Protein AF-A0A9P5M5N5-F1 (afdb_monomer_lite)

Secondary structure (DSSP, 8-state):
-PPPP-----GGGS-HHHHHHHHHHH---EEEEEEEETTTTEEE-S---THHHH-HHHHHHHTTT-EEE---SS-----EEE-TTTEEEEE-HHHHHTTS-------

Organism: NCBI:txid139641

pLDDT: mean 87.11, std 13.6, range [44.62, 97.69]

Sequence (107 aa):
MSEPPKSSTSFSDLPIELRLVIWSLAISPRAEVVRYNYTKKSCVSKDVPALLLVSREARAEALHKYEISLGTRTKVNSTIYFNYELDTVVFDWESFRDSYPSRHMHY

Structure (mmCIF, N/CA/C/O backbone):
data_AF-A0A9P5M5N5-F1
#
_entry.id   AF-A0A9P5M5N5-F1
#
loop_
_atom_site.group_PDB
_atom_site.id
_atom_site.type_symbol
_atom_site.label_atom_id
_atom_site.label_alt_id
_atom_site.label_comp_id
_atom_site.label_asym_id
_atom_site.label_entity_id
_atom_site.label_seq_id
_atom_site.pdbx_PDB_ins_code
_atom_site.Cartn_x
_atom_site.Cartn_y
_atom_site.Cartn_z
_atom_site.occupancy
_atom_site.B_iso_or_equiv
_atom_site.auth_seq_id
_atom_site.auth_comp_id
_atom_site.auth_asym_id
_atom_site.auth_atom_id
_atom_site.pdbx_PDB_model_num
ATOM 1 N N . MET A 1 1 ? -49.611 11.087 10.692 1.00 51.19 1 MET A N 1
ATOM 2 C CA . MET A 1 1 ? -48.655 10.106 11.250 1.00 51.19 1 MET A CA 1
ATOM 3 C C . MET A 1 1 ? -47.268 10.521 10.793 1.00 51.19 1 MET A C 1
ATOM 5 O O . MET A 1 1 ? -47.034 10.531 9.595 1.00 51.19 1 MET A O 1
ATOM 9 N N . SER A 1 2 ? -46.416 10.978 11.707 1.00 63.19 2 SER A N 1
ATOM 10 C CA . SER A 1 2 ? -45.027 11.375 11.438 1.00 63.19 2 SER A CA 1
ATOM 11 C C . SER A 1 2 ? -44.109 10.155 11.553 1.00 63.19 2 SER A C 1
ATOM 13 O O . SER A 1 2 ? -44.227 9.415 12.529 1.00 63.19 2 SER A O 1
ATOM 15 N N . GLU A 1 3 ? -43.228 9.929 10.573 1.00 67.56 3 GLU A N 1
ATOM 16 C CA . GLU A 1 3 ? -42.224 8.855 10.628 1.00 67.56 3 GLU A CA 1
ATOM 17 C C . GLU A 1 3 ? -41.311 9.006 11.861 1.00 67.56 3 GLU A C 1
ATOM 19 O O . GLU A 1 3 ? -40.980 10.135 12.241 1.00 67.56 3 GLU A O 1
ATOM 24 N N . PRO A 1 4 ? -40.887 7.896 12.497 1.00 71.44 4 PRO A N 1
ATOM 25 C CA . PRO A 1 4 ? -39.912 7.954 13.576 1.00 71.44 4 PRO A CA 1
ATOM 26 C C . PRO A 1 4 ? -38.561 8.470 13.048 1.00 71.44 4 PRO A C 1
ATOM 28 O O . PRO A 1 4 ? -38.191 8.171 11.908 1.00 71.44 4 PRO A O 1
ATOM 31 N N . PRO A 1 5 ? -37.801 9.233 13.854 1.00 70.06 5 PRO A N 1
ATOM 32 C CA . PRO A 1 5 ? -36.510 9.758 13.432 1.00 70.06 5 PRO A CA 1
ATOM 33 C C . PRO A 1 5 ? -35.555 8.604 13.103 1.00 70.06 5 PRO A C 1
ATOM 35 O O . PRO A 1 5 ? -35.275 7.756 13.949 1.00 70.06 5 PRO A O 1
ATOM 38 N N . LYS A 1 6 ? -35.047 8.569 11.864 1.00 71.81 6 LYS A N 1
ATOM 39 C CA . LYS A 1 6 ? -33.977 7.650 11.455 1.00 71.81 6 LYS A CA 1
ATOM 40 C C . LYS A 1 6 ? -32.713 8.012 12.229 1.00 71.81 6 LYS A C 1
ATOM 42 O O . LYS A 1 6 ? -32.093 9.034 11.947 1.00 71.81 6 LYS A O 1
ATOM 47 N N . SER A 1 7 ? -32.334 7.188 13.203 1.00 72.75 7 SER A N 1
ATOM 48 C CA . SER A 1 7 ? -31.033 7.306 13.852 1.00 72.75 7 SER A CA 1
ATOM 49 C C . SER A 1 7 ? -29.953 6.839 12.876 1.00 72.75 7 SER A C 1
ATOM 51 O O . SER A 1 7 ? -29.795 5.655 12.593 1.00 72.75 7 SER A O 1
ATOM 53 N N . SER A 1 8 ? -29.215 7.784 12.307 1.00 73.56 8 SER A N 1
ATOM 54 C CA . SER A 1 8 ? -27.975 7.489 11.596 1.00 73.56 8 SER A CA 1
ATOM 55 C C . SER A 1 8 ? -26.870 7.289 12.631 1.00 73.56 8 SER A C 1
ATOM 57 O O . SER A 1 8 ? -26.366 8.265 13.181 1.00 73.56 8 SER A O 1
ATOM 59 N N . THR A 1 9 ? -26.522 6.040 12.932 1.00 78.31 9 THR A N 1
ATOM 60 C CA . THR A 1 9 ? -25.331 5.722 13.729 1.00 78.31 9 THR A CA 1
ATOM 61 C C . THR A 1 9 ? -24.079 6.001 12.900 1.00 78.31 9 THR A C 1
ATOM 63 O O . THR A 1 9 ? -23.941 5.503 11.780 1.00 78.31 9 THR A O 1
ATOM 66 N N . SER A 1 10 ? -23.173 6.832 13.420 1.00 89.88 10 SER A N 1
ATOM 67 C CA . SER A 1 10 ? -21.893 7.118 12.768 1.00 89.88 10 SER A CA 1
ATOM 68 C C . SER A 1 10 ? -20.891 6.003 13.049 1.00 89.88 10 SER A C 1
ATOM 70 O O . SER A 1 10 ? -20.938 5.362 14.098 1.00 89.88 10 SER A O 1
ATOM 72 N N . PHE A 1 11 ? -19.921 5.806 12.151 1.00 91.88 11 PHE A N 1
ATOM 73 C CA . PHE A 1 11 ? -18.805 4.892 12.408 1.00 91.88 11 PHE A CA 1
ATOM 74 C C . PHE A 1 11 ? -18.077 5.256 13.708 1.00 91.88 11 PHE A C 1
ATOM 76 O O . PHE A 1 11 ? -17.723 4.372 14.477 1.00 91.88 11 PHE A O 1
ATOM 83 N N . SER A 1 12 ? -17.900 6.551 13.982 1.00 91.38 12 SER A N 1
ATOM 84 C CA . SER A 1 12 ? -17.215 7.042 15.184 1.00 91.38 12 SER A CA 1
ATOM 85 C C . SER A 1 12 ? -17.944 6.718 16.491 1.00 91.38 12 SER A C 1
ATOM 87 O O . SER A 1 12 ? -17.307 6.728 17.541 1.00 91.38 12 SER A O 1
ATOM 89 N N . ASP A 1 13 ? -19.245 6.420 16.430 1.00 94.06 13 ASP A N 1
ATOM 90 C CA . ASP A 1 13 ? -20.052 6.075 17.606 1.00 94.06 13 ASP A CA 1
ATOM 91 C C . ASP A 1 13 ? -19.880 4.599 18.005 1.00 94.06 13 ASP A C 1
ATOM 93 O O . ASP A 1 13 ? -20.342 4.174 19.064 1.00 94.06 13 ASP A O 1
ATOM 97 N N . LEU A 1 14 ? -19.212 3.798 17.166 1.00 95.25 14 LEU A N 1
ATOM 98 C CA . LEU A 1 14 ? -18.927 2.402 17.463 1.00 95.25 14 LEU A CA 1
ATOM 99 C C . LEU A 1 14 ? -17.870 2.281 18.579 1.00 95.25 14 LEU A C 1
ATOM 101 O O . LEU A 1 14 ? -16.863 3.006 18.569 1.00 95.25 14 LEU A O 1
ATOM 105 N N . PRO A 1 15 ? -18.025 1.305 19.498 1.00 96.38 15 PRO A N 1
ATOM 106 C CA . PRO A 1 15 ? -16.961 0.900 20.407 1.00 96.38 15 PRO A CA 1
ATOM 107 C C . PRO A 1 15 ? -15.647 0.667 19.660 1.00 96.38 15 PRO A C 1
ATOM 109 O O . PRO A 1 15 ? -15.640 0.149 18.540 1.00 96.38 15 PRO A O 1
ATOM 112 N N . ILE A 1 16 ? -14.530 1.042 20.288 1.00 95.81 16 ILE A N 1
ATOM 113 C CA . ILE A 1 16 ? -13.207 0.972 19.656 1.00 95.81 16 ILE A CA 1
ATOM 114 C C . ILE A 1 16 ? -12.900 -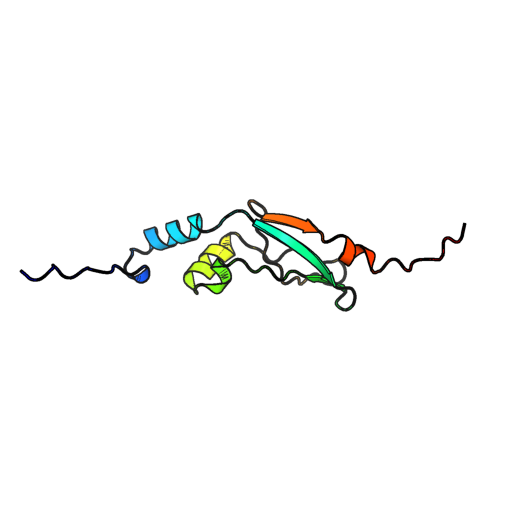0.433 19.126 1.00 95.81 16 ILE A C 1
ATOM 116 O O . ILE A 1 16 ? -12.449 -0.557 17.996 1.00 95.81 16 ILE A O 1
ATOM 120 N N . GLU A 1 17 ? -13.240 -1.485 19.873 1.00 97.69 17 GLU A N 1
ATOM 121 C CA . GLU A 1 17 ? -13.018 -2.881 19.473 1.00 97.69 17 GLU A CA 1
ATOM 122 C C . GLU A 1 17 ? -13.650 -3.199 18.112 1.00 97.69 17 GLU A C 1
ATOM 124 O O . GLU A 1 17 ? -13.004 -3.788 17.247 1.00 97.69 17 GLU A O 1
ATOM 129 N N . LEU A 1 18 ? -14.888 -2.747 17.883 1.00 97.31 18 LEU A N 1
ATOM 130 C CA . LEU A 1 18 ? -15.579 -2.963 16.612 1.00 97.31 18 LEU A CA 1
ATOM 131 C C . LEU A 1 18 ? -14.937 -2.162 15.482 1.00 97.31 18 LEU A C 1
ATOM 133 O O . LEU A 1 18 ? -14.808 -2.674 14.373 1.00 97.31 18 LEU A O 1
ATOM 137 N N . ARG A 1 19 ? -14.496 -0.930 15.753 1.00 97.31 19 ARG A N 1
ATOM 138 C CA . ARG A 1 19 ? -13.812 -0.100 14.751 1.00 97.31 19 ARG A CA 1
ATOM 139 C C . ARG A 1 19 ? -12.494 -0.727 14.311 1.00 97.31 19 ARG A C 1
ATOM 141 O O . ARG A 1 19 ? -12.250 -0.817 13.111 1.00 97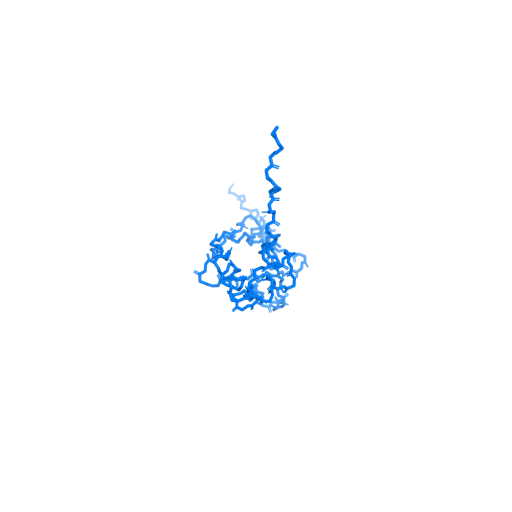.31 19 ARG A O 1
ATOM 148 N N . LEU A 1 20 ? -11.698 -1.230 15.255 1.00 96.31 20 LEU A N 1
ATOM 149 C CA . LEU A 1 20 ? -10.439 -1.925 14.969 1.00 96.31 20 LEU A CA 1
ATOM 150 C C . LEU A 1 20 ? -10.673 -3.211 14.164 1.00 96.31 20 LEU A C 1
ATOM 152 O O . LEU A 1 20 ? -9.981 -3.453 13.176 1.00 96.31 20 LEU A O 1
ATOM 156 N N . VAL A 1 21 ? -11.693 -4.004 14.517 1.00 97.12 21 VAL A N 1
ATOM 157 C CA . VAL A 1 21 ? -12.078 -5.194 13.737 1.00 97.12 21 VAL A CA 1
ATOM 158 C C . VAL A 1 21 ? -12.479 -4.810 12.314 1.00 97.12 21 VAL A C 1
ATOM 160 O O . VAL A 1 21 ? -12.012 -5.436 11.364 1.00 97.12 21 VAL A O 1
ATOM 163 N N . ILE A 1 22 ? -13.288 -3.760 12.143 1.00 97.25 22 ILE A N 1
ATOM 164 C CA . ILE A 1 22 ? -13.685 -3.277 10.814 1.00 97.25 22 ILE A CA 1
ATOM 165 C C . ILE A 1 22 ? -12.457 -2.840 10.007 1.00 97.25 22 ILE A C 1
ATOM 167 O O . ILE A 1 22 ? -12.342 -3.224 8.846 1.00 97.25 22 ILE A O 1
ATOM 171 N N . TRP A 1 23 ? -11.514 -2.103 10.599 1.00 97.06 23 TRP A N 1
ATOM 172 C CA . TRP A 1 23 ? -10.286 -1.709 9.901 1.00 97.06 23 TRP A CA 1
ATOM 173 C C . TRP A 1 23 ? -9.408 -2.892 9.517 1.00 97.06 23 TRP A C 1
ATOM 175 O O . TRP A 1 23 ? -8.934 -2.942 8.383 1.00 97.06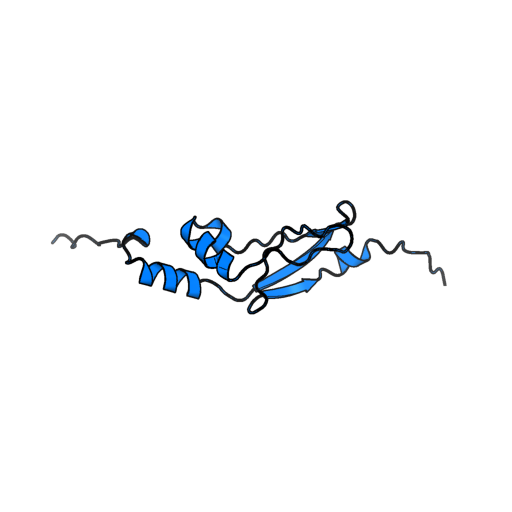 23 TRP A O 1
ATOM 185 N N . SER A 1 24 ? -9.243 -3.869 10.408 1.00 95.00 24 SER A N 1
ATOM 186 C CA . SER A 1 24 ? -8.480 -5.086 10.117 1.00 95.00 24 SER A CA 1
ATOM 187 C C . SER A 1 24 ? -9.098 -5.889 8.967 1.00 95.00 24 SER A C 1
ATOM 189 O O . SER A 1 24 ? -8.368 -6.374 8.100 1.00 95.00 24 SER A O 1
ATOM 191 N N . LEU A 1 25 ? -10.434 -5.982 8.925 1.00 95.56 25 LEU A N 1
ATOM 192 C CA . LEU A 1 25 ? -11.189 -6.665 7.867 1.00 95.56 25 LEU A CA 1
ATOM 193 C C . LEU A 1 25 ? -11.257 -5.873 6.555 1.00 95.56 25 LEU A C 1
ATOM 195 O O . LEU A 1 25 ? -11.429 -6.466 5.494 1.00 95.56 25 LEU A O 1
ATOM 199 N N . ALA A 1 26 ? -11.123 -4.547 6.602 1.00 96.19 26 ALA A N 1
ATOM 200 C CA . ALA A 1 26 ? -11.111 -3.698 5.412 1.00 96.19 26 ALA A CA 1
ATOM 201 C C . ALA A 1 26 ? -9.812 -3.829 4.594 1.00 96.19 26 ALA A C 1
ATOM 203 O O . ALA A 1 26 ? -9.756 -3.381 3.445 1.00 96.19 26 ALA A O 1
ATOM 204 N N . ILE A 1 27 ? -8.761 -4.431 5.162 1.00 94.75 27 ILE A N 1
ATOM 205 C CA . ILE A 1 27 ? -7.534 -4.753 4.432 1.00 94.75 27 ILE A CA 1
ATOM 206 C C . ILE A 1 27 ? -7.852 -5.892 3.459 1.00 94.75 27 ILE A C 1
ATOM 208 O O . ILE A 1 27 ? -8.170 -7.002 3.874 1.00 94.75 27 ILE A O 1
ATOM 212 N N . SER A 1 28 ? -7.748 -5.615 2.161 1.00 92.81 28 SER A N 1
ATOM 213 C CA . SER A 1 28 ? -8.101 -6.550 1.091 1.00 92.81 28 SER A CA 1
ATOM 214 C C . SER A 1 28 ? -6.917 -6.815 0.152 1.00 92.81 28 SER A C 1
ATOM 216 O O . SER A 1 28 ? -6.055 -5.943 0.017 1.00 92.81 28 SER A O 1
ATOM 218 N N . PRO A 1 29 ? -6.860 -7.998 -0.495 1.00 95.44 29 PRO A N 1
ATOM 219 C CA . PRO A 1 29 ? -5.880 -8.285 -1.539 1.00 95.44 29 PRO A CA 1
ATOM 220 C C . PRO A 1 29 ? -5.948 -7.283 -2.690 1.00 95.44 29 PRO A C 1
ATOM 222 O O . PRO A 1 29 ? -7.036 -6.888 -3.118 1.00 95.44 29 PRO A O 1
ATOM 225 N N . ARG A 1 30 ? -4.788 -6.927 -3.241 1.00 94.38 30 ARG A N 1
ATOM 226 C CA . ARG A 1 30 ? -4.678 -6.033 -4.400 1.00 94.38 30 ARG A CA 1
ATOM 227 C C . ARG A 1 30 ? -3.455 -6.353 -5.256 1.00 94.38 30 ARG A C 1
ATOM 229 O O . ARG A 1 30 ? -2.508 -6.999 -4.809 1.00 94.38 30 ARG A O 1
ATOM 236 N N . ALA A 1 31 ? -3.488 -5.878 -6.497 1.00 95.25 31 ALA A N 1
ATOM 237 C CA . ALA A 1 31 ? -2.361 -5.947 -7.417 1.00 95.25 31 ALA A CA 1
ATOM 238 C C . ALA A 1 31 ? -1.575 -4.629 -7.376 1.00 95.25 31 ALA A C 1
ATOM 240 O O . ALA A 1 31 ? -2.065 -3.593 -7.820 1.00 95.25 31 ALA A O 1
ATOM 241 N N . GLU A 1 32 ? -0.350 -4.681 -6.866 1.00 95.81 32 GLU A N 1
ATOM 242 C CA . GLU A 1 32 ? 0.539 -3.528 -6.754 1.00 95.81 32 GLU A CA 1
ATOM 243 C C . GLU A 1 32 ? 1.386 -3.414 -8.029 1.00 95.81 32 GLU A C 1
ATOM 245 O O . GLU A 1 32 ? 2.307 -4.207 -8.253 1.00 95.81 32 GLU A O 1
ATOM 250 N N . VAL A 1 33 ? 1.056 -2.451 -8.898 1.00 95.88 33 VAL A N 1
ATOM 251 C CA . VAL A 1 33 ? 1.760 -2.252 -10.175 1.00 95.88 33 VAL A CA 1
ATOM 252 C C . VAL A 1 33 ? 3.022 -1.425 -9.962 1.00 95.88 33 VAL A C 1
ATOM 254 O O . VAL A 1 33 ? 2.985 -0.207 -9.783 1.00 95.88 33 VAL A O 1
ATOM 257 N N . VAL A 1 34 ? 4.165 -2.091 -10.058 1.00 95.06 34 VAL A N 1
ATOM 258 C CA . VAL A 1 34 ? 5.480 -1.502 -9.833 1.00 95.06 34 VAL A CA 1
ATOM 259 C C . VAL A 1 34 ? 6.107 -1.110 -11.159 1.00 95.06 34 VAL A C 1
ATOM 261 O O . VAL A 1 34 ? 6.286 -1.940 -12.051 1.00 95.06 34 VAL A O 1
ATOM 264 N N . ARG A 1 35 ? 6.511 0.157 -11.258 1.00 93.50 35 ARG A N 1
ATOM 265 C CA . ARG A 1 35 ? 7.260 0.692 -12.397 1.00 93.50 35 ARG A CA 1
ATOM 266 C C . ARG A 1 35 ? 8.673 1.051 -11.992 1.00 93.50 35 ARG A C 1
ATOM 268 O O . ARG A 1 35 ? 8.879 1.581 -10.900 1.00 93.50 35 ARG A O 1
ATOM 275 N N . TYR A 1 36 ? 9.642 0.859 -12.876 1.00 91.19 36 TYR A N 1
ATOM 276 C CA . TYR A 1 36 ? 10.979 1.396 -12.650 1.00 91.19 36 TYR A CA 1
ATOM 277 C C . TYR A 1 36 ? 11.088 2.828 -13.176 1.00 91.19 36 TYR A C 1
ATOM 279 O O . TYR A 1 36 ? 10.749 3.130 -14.316 1.00 91.19 36 TYR A O 1
ATOM 287 N N . ASN A 1 37 ? 11.573 3.742 -12.339 1.00 89.69 37 ASN A N 1
ATOM 288 C CA . ASN A 1 37 ? 11.895 5.102 -12.744 1.00 89.69 37 ASN A CA 1
ATOM 289 C C . ASN A 1 37 ? 13.412 5.241 -12.902 1.00 89.69 37 ASN A C 1
ATOM 291 O O . ASN A 1 37 ? 14.134 5.326 -11.906 1.00 89.69 37 ASN A O 1
ATOM 295 N N . TYR A 1 38 ? 13.895 5.320 -14.143 1.00 86.38 38 TYR A N 1
ATOM 296 C CA . TYR A 1 38 ? 15.330 5.409 -14.441 1.00 86.38 38 TYR A CA 1
ATOM 297 C C . TYR A 1 38 ? 15.990 6.701 -13.982 1.00 86.38 38 TYR A C 1
ATOM 299 O O . TYR A 1 38 ? 17.121 6.672 -13.499 1.00 86.38 38 TYR A O 1
ATOM 307 N N . THR A 1 39 ? 15.286 7.829 -14.066 1.00 87.12 39 THR A N 1
ATOM 308 C CA . THR A 1 39 ? 15.804 9.119 -13.597 1.00 87.12 39 THR A CA 1
ATOM 309 C C . THR A 1 39 ? 16.064 9.085 -12.092 1.00 87.12 39 THR A C 1
ATOM 311 O O . THR A 1 39 ? 17.094 9.557 -11.617 1.00 87.12 39 THR A O 1
ATOM 314 N N . LYS A 1 40 ? 15.143 8.490 -11.328 1.00 85.94 40 LYS A N 1
ATOM 315 C CA . LYS A 1 40 ? 15.242 8.360 -9.868 1.00 85.94 40 LYS A CA 1
ATOM 316 C C . LYS A 1 40 ? 16.011 7.116 -9.425 1.00 85.94 40 LYS A C 1
ATOM 318 O O . LYS A 1 40 ? 16.360 7.042 -8.246 1.00 85.94 40 LYS A O 1
ATOM 323 N N . LYS A 1 41 ? 16.274 6.183 -10.347 1.00 88.12 41 LYS A N 1
ATOM 324 C CA . LYS A 1 41 ? 16.837 4.847 -10.109 1.00 88.12 41 LYS A CA 1
ATOM 325 C C . LYS A 1 41 ? 16.096 4.107 -8.994 1.00 88.12 41 LYS A C 1
ATOM 327 O O . LYS A 1 41 ? 16.719 3.608 -8.059 1.00 88.12 41 LYS A O 1
ATOM 332 N N . SER A 1 42 ? 14.766 4.113 -9.048 1.00 91.12 42 SER A N 1
ATOM 333 C CA . SER A 1 42 ? 13.907 3.537 -8.009 1.00 91.12 42 SER A CA 1
ATOM 334 C C . SER A 1 42 ? 12.638 2.934 -8.591 1.00 91.12 42 SER A C 1
ATOM 336 O O . SER A 1 42 ? 12.088 3.463 -9.557 1.00 91.12 42 SER A O 1
ATOM 338 N N . CYS A 1 43 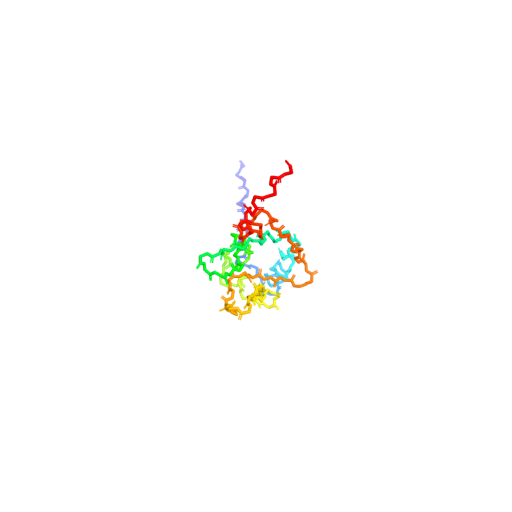? 12.129 1.890 -7.945 1.00 92.44 43 CYS A N 1
ATOM 339 C CA . CYS A 1 43 ? 10.763 1.439 -8.155 1.00 92.44 43 CYS A CA 1
ATOM 340 C C . CYS A 1 43 ? 9.786 2.494 -7.627 1.00 92.44 43 CYS A C 1
ATOM 342 O O . CYS A 1 43 ? 10.032 3.131 -6.600 1.00 92.44 43 CYS A O 1
ATOM 344 N N . VAL A 1 44 ? 8.699 2.710 -8.354 1.00 92.81 44 VAL A N 1
ATOM 345 C CA . VAL A 1 44 ? 7.621 3.621 -7.983 1.00 92.81 44 VAL A CA 1
ATOM 346 C C . VAL A 1 44 ? 6.285 2.946 -8.248 1.00 92.81 44 VAL A C 1
ATOM 348 O O . VAL A 1 44 ? 6.144 2.181 -9.201 1.00 92.81 44 VAL A O 1
ATOM 351 N N . SER A 1 45 ? 5.301 3.285 -7.430 1.00 93.38 45 SER A N 1
ATOM 352 C CA . SER A 1 45 ? 3.903 2.985 -7.690 1.00 93.38 45 SER A CA 1
ATOM 353 C C . SER A 1 45 ? 3.048 4.206 -7.372 1.00 93.38 45 SER A C 1
ATOM 355 O O . SER A 1 45 ? 3.466 5.101 -6.633 1.00 93.38 45 SER A O 1
ATOM 357 N N . LYS A 1 46 ? 1.873 4.261 -7.997 1.00 89.12 46 LYS A N 1
ATOM 358 C CA . LYS A 1 46 ? 0.832 5.248 -7.712 1.00 89.12 46 LYS A CA 1
ATOM 359 C C . LYS A 1 46 ? -0.228 4.713 -6.750 1.00 89.12 46 LYS A C 1
ATOM 361 O O . LYS A 1 46 ? -1.019 5.518 -6.268 1.00 89.12 46 LYS A O 1
ATOM 366 N N . ASP A 1 47 ? -0.266 3.405 -6.511 1.00 89.19 47 ASP A N 1
ATOM 367 C CA . ASP A 1 47 ? -1.305 2.793 -5.693 1.00 89.19 47 ASP A CA 1
ATOM 368 C C . ASP A 1 47 ? -0.925 2.865 -4.210 1.00 89.19 47 ASP A C 1
ATOM 370 O O . ASP A 1 47 ? 0.031 2.242 -3.752 1.00 89.19 47 ASP A O 1
ATOM 374 N N . VAL A 1 48 ? -1.648 3.694 -3.459 1.00 93.38 48 VAL A N 1
ATOM 375 C CA . VAL A 1 48 ? -1.496 3.807 -2.006 1.00 93.38 48 VAL A CA 1
ATOM 376 C C . VAL A 1 48 ? -2.706 3.128 -1.369 1.00 93.38 48 VAL A C 1
ATOM 378 O O . VAL A 1 48 ? -3.829 3.534 -1.683 1.00 93.38 48 VAL A O 1
ATOM 381 N N . PRO A 1 49 ? -2.520 2.160 -0.447 1.00 94.62 49 PRO A N 1
ATOM 382 C CA . PRO A 1 49 ? -3.630 1.511 0.238 1.00 94.62 49 PRO A CA 1
ATOM 383 C C . PRO A 1 49 ? -4.617 2.533 0.803 1.00 94.62 49 PRO A C 1
ATOM 385 O O . PRO A 1 49 ? -4.232 3.413 1.578 1.00 94.62 49 PRO A O 1
ATOM 388 N N . ALA A 1 50 ? -5.899 2.400 0.453 1.00 93.38 50 ALA A N 1
ATOM 389 C CA . ALA A 1 50 ? -6.928 3.369 0.834 1.00 93.38 50 ALA A CA 1
ATOM 390 C C . ALA A 1 50 ? -6.954 3.627 2.352 1.00 93.38 50 ALA A C 1
ATOM 392 O O . ALA A 1 50 ? -7.063 4.773 2.786 1.00 93.38 50 ALA A O 1
ATOM 393 N N . LEU A 1 51 ? -6.756 2.586 3.168 1.00 95.56 51 LEU A N 1
ATOM 394 C CA . LEU A 1 51 ? -6.720 2.688 4.632 1.00 95.56 51 LEU A CA 1
ATOM 395 C C . LEU A 1 51 ? -5.633 3.637 5.163 1.00 95.56 51 LEU A C 1
ATOM 397 O O . LEU A 1 51 ? -5.838 4.273 6.194 1.00 95.56 51 LEU A O 1
ATOM 401 N N . LEU A 1 52 ? -4.519 3.816 4.445 1.00 96.25 52 LEU A N 1
ATOM 402 C CA . LEU A 1 52 ? -3.485 4.790 4.815 1.00 96.25 52 LEU A CA 1
ATOM 403 C C . LEU A 1 52 ? -3.928 6.245 4.581 1.00 96.25 52 LEU A C 1
ATOM 405 O O . LEU A 1 52 ? -3.305 7.174 5.107 1.00 96.25 52 LEU A O 1
ATOM 409 N N . LEU A 1 53 ? -4.996 6.462 3.811 1.00 96.06 53 LEU A N 1
ATOM 410 C CA . LEU A 1 53 ? -5.498 7.780 3.422 1.00 96.06 53 LEU A CA 1
ATOM 411 C C . LEU A 1 53 ? -6.796 8.173 4.143 1.00 96.06 53 LEU A C 1
ATOM 413 O O . LEU A 1 53 ? -6.999 9.362 4.374 1.00 96.06 53 LEU A O 1
ATOM 417 N N . VAL A 1 54 ? -7.639 7.209 4.536 1.00 94.94 54 VAL A N 1
ATOM 418 C CA . VAL A 1 54 ? -8.988 7.466 5.087 1.00 94.94 54 VAL A CA 1
ATOM 419 C C . VAL A 1 54 ? -8.965 8.269 6.389 1.00 94.94 54 VAL A C 1
ATOM 421 O O . VAL A 1 54 ? -9.641 9.288 6.506 1.00 94.94 54 VAL A O 1
ATOM 424 N N . SER A 1 55 ? -8.231 7.807 7.402 1.00 96.12 55 SER A N 1
ATOM 425 C CA . SER A 1 55 ? -8.220 8.436 8.727 1.00 96.12 55 SER A CA 1
ATOM 426 C C . SER A 1 55 ? -6.938 8.106 9.489 1.00 96.12 55 SER A C 1
ATOM 428 O O . SER A 1 55 ? -6.150 7.255 9.078 1.00 96.12 55 SER A O 1
ATOM 430 N N . ARG A 1 56 ? -6.703 8.788 10.618 1.00 96.44 56 ARG A N 1
ATOM 431 C CA . ARG A 1 56 ? -5.549 8.493 11.485 1.00 96.44 56 ARG A CA 1
ATOM 432 C C . ARG A 1 56 ? -5.632 7.093 12.094 1.00 96.44 56 ARG A C 1
ATOM 434 O O . ARG A 1 56 ? -4.601 6.444 12.214 1.00 96.44 56 ARG A O 1
ATOM 441 N N . GLU A 1 57 ? -6.832 6.655 12.459 1.00 96.50 57 GLU A N 1
ATOM 442 C CA . GLU A 1 57 ? -7.060 5.334 13.044 1.00 96.50 57 GLU A CA 1
ATOM 443 C C . GLU A 1 57 ? -6.878 4.224 12.009 1.00 96.50 57 GLU A C 1
ATOM 445 O O . GLU A 1 57 ? -6.073 3.327 12.223 1.00 96.50 57 GLU A O 1
ATOM 450 N N . ALA A 1 58 ? -7.518 4.348 10.842 1.00 97.00 58 ALA A N 1
ATOM 451 C CA . ALA A 1 58 ? -7.355 3.388 9.751 1.00 97.00 58 ALA A CA 1
ATOM 452 C C . ALA A 1 58 ? -5.886 3.266 9.312 1.00 97.00 58 ALA A C 1
ATOM 454 O O . ALA A 1 58 ? -5.401 2.170 9.045 1.00 97.00 58 ALA A O 1
ATOM 455 N N . ARG A 1 59 ? -5.154 4.390 9.293 1.00 97.31 59 ARG A N 1
ATOM 456 C CA . ARG A 1 59 ? -3.720 4.400 8.996 1.00 97.31 59 ARG A CA 1
ATOM 457 C C . ARG A 1 59 ? -2.908 3.658 10.051 1.00 97.31 59 ARG A C 1
ATOM 459 O O . ARG A 1 59 ? -1.999 2.932 9.673 1.00 97.31 59 ARG A O 1
ATOM 466 N N . ALA A 1 60 ? -3.194 3.864 11.337 1.00 96.75 60 ALA A N 1
ATOM 467 C CA . ALA A 1 60 ? -2.493 3.161 12.409 1.00 96.75 60 ALA A CA 1
ATOM 468 C C . ALA A 1 60 ? -2.682 1.643 12.269 1.00 96.75 60 ALA A C 1
ATOM 470 O O . ALA A 1 60 ? -1.694 0.916 12.237 1.00 96.75 60 ALA A O 1
ATOM 471 N N . GLU A 1 61 ? -3.921 1.202 12.040 1.00 96.25 61 GLU A N 1
ATOM 472 C CA . GLU A 1 61 ? -4.242 -0.213 11.824 1.00 96.25 61 GLU A CA 1
ATOM 473 C C . GLU A 1 61 ? -3.574 -0.789 10.572 1.00 96.25 61 GLU A C 1
ATOM 475 O O . GLU A 1 61 ? -2.980 -1.866 10.607 1.00 96.25 61 GLU A O 1
ATOM 480 N N . ALA A 1 62 ? -3.605 -0.062 9.454 1.00 96.94 62 ALA A N 1
ATOM 481 C CA . ALA A 1 62 ? -2.973 -0.514 8.219 1.00 96.94 62 ALA A CA 1
ATOM 482 C C . ALA A 1 62 ? -1.444 -0.612 8.340 1.00 96.94 62 ALA A C 1
ATOM 484 O O . ALA A 1 62 ? -0.854 -1.551 7.810 1.00 96.94 62 ALA A O 1
ATOM 485 N N . LEU A 1 63 ? -0.791 0.305 9.058 1.00 96.81 63 LEU A N 1
ATOM 486 C CA . LEU A 1 63 ? 0.665 0.286 9.248 1.00 96.81 63 LEU A CA 1
ATOM 487 C C . LEU A 1 63 ? 1.163 -0.890 10.105 1.00 96.81 63 LEU A C 1
ATOM 489 O O . LEU A 1 63 ? 2.364 -1.130 10.136 1.00 96.81 63 LEU A O 1
ATOM 493 N N . HIS A 1 64 ? 0.276 -1.652 10.754 1.00 95.75 64 HIS A N 1
ATOM 494 C CA . HIS A 1 64 ? 0.645 -2.933 11.362 1.00 95.75 64 HIS A CA 1
ATOM 495 C C . HIS A 1 64 ? 0.867 -4.051 10.335 1.00 95.75 64 HIS A C 1
ATOM 497 O O . HIS A 1 64 ? 1.547 -5.022 10.653 1.00 95.75 64 HIS A O 1
ATOM 503 N N . LYS A 1 65 ? 0.296 -3.936 9.125 1.00 95.75 65 LYS A N 1
ATOM 504 C CA . LYS A 1 65 ? 0.411 -4.953 8.060 1.00 95.75 65 LYS A CA 1
ATOM 505 C C . LYS A 1 65 ? 1.177 -4.482 6.826 1.00 95.75 65 LYS A C 1
ATOM 507 O O . LYS A 1 65 ? 1.707 -5.303 6.086 1.00 95.75 65 LYS A O 1
ATOM 512 N N . TYR A 1 66 ? 1.186 -3.178 6.566 1.00 96.69 66 TYR A N 1
ATOM 513 C CA . TYR A 1 66 ? 1.872 -2.592 5.421 1.00 96.69 66 TYR A CA 1
ATOM 514 C C . TYR A 1 66 ? 3.231 -2.033 5.822 1.00 96.69 66 TYR A C 1
ATOM 516 O O . TYR A 1 66 ? 3.329 -1.181 6.704 1.00 96.69 66 TYR A O 1
ATOM 524 N N . GLU A 1 67 ? 4.259 -2.416 5.074 1.00 95.31 67 GLU A N 1
ATOM 525 C CA . GLU A 1 67 ? 5.622 -1.919 5.244 1.00 95.31 67 GLU A CA 1
ATOM 526 C C . GLU A 1 67 ? 6.100 -1.205 3.981 1.00 95.31 67 GLU A C 1
ATOM 528 O O . GLU A 1 67 ? 5.713 -1.554 2.864 1.00 95.31 67 GLU A O 1
ATOM 533 N N . ILE A 1 68 ? 6.988 -0.220 4.133 1.00 94.12 68 ILE A N 1
ATOM 534 C CA . ILE A 1 68 ? 7.658 0.382 2.977 1.00 94.12 68 ILE A CA 1
ATOM 535 C C . ILE A 1 68 ? 8.637 -0.643 2.403 1.00 94.12 68 ILE A C 1
ATOM 537 O O . ILE A 1 68 ? 9.611 -1.013 3.053 1.00 94.12 68 ILE A O 1
ATOM 541 N N . SER A 1 69 ? 8.395 -1.070 1.168 1.00 92.75 69 SER A N 1
ATOM 542 C CA . SER A 1 69 ? 9.111 -2.175 0.524 1.00 92.75 69 SER A CA 1
ATOM 543 C C . SER A 1 69 ? 9.474 -1.856 -0.924 1.00 92.75 69 SER A C 1
ATOM 545 O O . SER A 1 69 ? 9.192 -0.770 -1.429 1.00 92.75 69 SER A O 1
ATOM 547 N N . LEU A 1 70 ? 10.110 -2.809 -1.615 1.00 90.94 70 LEU A N 1
ATOM 548 C CA . LEU A 1 70 ? 10.454 -2.705 -3.042 1.00 90.94 70 LEU A CA 1
ATOM 549 C C . LEU A 1 70 ? 11.468 -1.587 -3.344 1.00 90.94 70 LEU A C 1
ATOM 551 O O . LEU A 1 70 ? 11.407 -0.907 -4.368 1.00 90.94 70 LEU A O 1
ATOM 555 N N . GLY A 1 71 ? 12.429 -1.404 -2.435 1.00 89.75 71 GLY A N 1
ATOM 556 C CA . GLY A 1 71 ? 13.614 -0.589 -2.680 1.00 89.75 71 GLY A CA 1
ATOM 557 C C . GLY A 1 71 ? 14.511 -1.174 -3.776 1.00 89.75 71 GLY A C 1
ATOM 558 O O . GLY A 1 71 ? 14.334 -2.289 -4.261 1.00 89.75 71 GLY A O 1
ATOM 559 N N . THR A 1 72 ? 15.523 -0.407 -4.161 1.00 84.75 72 THR A N 1
ATOM 560 C CA . THR A 1 72 ? 16.546 -0.819 -5.131 1.00 84.75 72 THR A CA 1
ATOM 561 C C . THR A 1 72 ? 17.928 -0.742 -4.498 1.00 84.75 72 THR A C 1
ATOM 563 O O . THR A 1 72 ? 18.125 -0.043 -3.504 1.00 84.75 72 THR A O 1
ATOM 566 N N . ARG A 1 73 ? 18.928 -1.380 -5.121 1.00 81.56 73 ARG A N 1
ATOM 567 C CA . ARG A 1 73 ? 20.323 -1.327 -4.648 1.00 81.56 73 ARG A CA 1
ATOM 568 C C . ARG A 1 73 ? 20.848 0.106 -4.480 1.00 81.56 73 ARG A C 1
ATOM 570 O O . ARG A 1 73 ? 21.644 0.362 -3.587 1.00 81.56 73 ARG A O 1
ATOM 577 N N . THR A 1 74 ? 20.421 1.031 -5.340 1.00 77.19 74 THR A N 1
ATOM 578 C CA . THR A 1 74 ? 20.860 2.437 -5.330 1.00 77.19 74 THR A CA 1
ATOM 579 C C . THR A 1 74 ? 19.955 3.362 -4.524 1.00 77.19 74 THR A C 1
ATOM 581 O O . THR A 1 74 ? 20.383 4.448 -4.140 1.00 77.19 74 THR A O 1
ATOM 584 N N . LYS A 1 75 ? 18.709 2.957 -4.273 1.00 77.56 75 LYS A N 1
ATOM 585 C CA . LYS A 1 75 ? 17.744 3.684 -3.447 1.00 77.56 75 LYS A CA 1
ATOM 586 C C . LYS A 1 75 ? 16.964 2.705 -2.593 1.00 77.56 75 LYS A C 1
ATOM 588 O O . LYS A 1 75 ? 15.955 2.159 -3.035 1.00 77.56 75 LYS A O 1
ATOM 593 N N . VAL A 1 76 ? 17.445 2.527 -1.369 1.00 75.50 76 VAL A N 1
ATOM 594 C CA . VAL A 1 76 ? 16.822 1.653 -0.370 1.00 75.50 76 VAL A CA 1
ATOM 595 C C . VAL A 1 76 ? 15.481 2.233 0.100 1.00 75.50 76 VAL A C 1
ATOM 597 O O . VAL A 1 76 ? 14.531 1.489 0.316 1.00 75.50 76 VAL A O 1
ATOM 600 N N . ASN A 1 77 ? 15.369 3.566 0.156 1.00 75.88 77 ASN A N 1
ATOM 601 C CA . ASN A 1 77 ? 14.163 4.267 0.602 1.00 75.88 77 ASN A CA 1
ATOM 602 C C . ASN A 1 77 ? 13.113 4.329 -0.520 1.00 75.88 77 ASN A C 1
ATOM 604 O O . ASN A 1 77 ? 13.083 5.278 -1.309 1.00 75.88 77 ASN A O 1
ATOM 608 N N . SER A 1 78 ? 12.281 3.291 -0.594 1.00 85.62 78 SER A N 1
ATOM 609 C CA . SER A 1 78 ? 11.064 3.257 -1.410 1.00 85.62 78 SER A CA 1
ATOM 610 C C . SER A 1 78 ? 9.951 4.113 -0.790 1.00 85.62 78 SER A C 1
ATOM 612 O O . SER A 1 78 ? 10.066 4.603 0.331 1.00 85.62 78 SER A O 1
ATOM 614 N N . THR A 1 79 ? 8.859 4.293 -1.527 1.00 89.81 79 THR A N 1
ATOM 615 C CA . THR A 1 79 ? 7.607 4.892 -1.035 1.00 89.81 79 THR A CA 1
ATOM 616 C C . THR A 1 79 ? 6.412 3.960 -1.228 1.00 89.81 79 THR A C 1
ATOM 618 O O . THR A 1 79 ? 5.272 4.396 -1.099 1.00 89.81 79 THR A O 1
ATOM 621 N N . ILE A 1 80 ? 6.660 2.705 -1.607 1.00 94.88 80 ILE A N 1
ATOM 622 C CA . ILE A 1 80 ? 5.615 1.723 -1.885 1.00 94.88 80 ILE A CA 1
ATOM 623 C C . ILE A 1 80 ? 5.296 0.994 -0.584 1.00 94.88 80 ILE A C 1
ATOM 625 O O . ILE A 1 80 ? 6.159 0.308 -0.039 1.00 94.88 80 ILE A O 1
ATOM 629 N N . TYR A 1 81 ? 4.070 1.161 -0.095 1.00 96.19 81 TYR A N 1
ATOM 630 C CA . TYR A 1 81 ? 3.536 0.359 0.999 1.00 96.19 81 TYR A CA 1
ATOM 631 C C . TYR A 1 81 ? 3.108 -0.991 0.445 1.00 96.19 81 TYR A C 1
ATOM 633 O O . TYR A 1 81 ? 2.368 -1.037 -0.532 1.00 96.19 81 TYR A O 1
ATOM 641 N N . PHE A 1 82 ? 3.581 -2.070 1.053 1.00 96.25 82 PHE A N 1
ATOM 642 C CA . PHE A 1 82 ? 3.346 -3.425 0.579 1.00 96.25 82 PHE A CA 1
ATOM 643 C C . PHE A 1 82 ? 2.971 -4.336 1.742 1.00 96.25 82 PHE A C 1
ATOM 645 O O . PHE A 1 82 ? 3.586 -4.266 2.808 1.00 96.25 82 PHE A O 1
ATOM 652 N N . ASN A 1 83 ? 1.967 -5.180 1.531 1.00 96.81 83 ASN A N 1
ATOM 653 C CA . ASN A 1 83 ? 1.587 -6.241 2.455 1.00 96.81 83 ASN A CA 1
ATOM 654 C C . ASN A 1 83 ? 1.989 -7.601 1.867 1.00 96.81 83 ASN A C 1
ATOM 656 O O . ASN A 1 83 ? 1.380 -8.063 0.907 1.00 96.81 83 ASN A O 1
ATOM 660 N N . TYR A 1 84 ? 2.975 -8.268 2.469 1.00 96.06 84 TYR A N 1
ATOM 661 C CA . TYR A 1 84 ? 3.512 -9.543 1.972 1.00 96.06 84 TYR A CA 1
ATOM 662 C C . TYR A 1 84 ? 2.533 -10.724 2.026 1.00 96.06 84 TYR A C 1
ATOM 664 O O . TYR A 1 84 ? 2.770 -11.728 1.358 1.00 96.06 84 TYR A O 1
ATOM 672 N N . GLU A 1 85 ? 1.454 -10.624 2.801 1.00 95.81 85 GLU A N 1
ATOM 673 C CA . GLU A 1 85 ? 0.444 -11.681 2.907 1.00 95.81 85 GLU A CA 1
ATOM 674 C C . GLU A 1 85 ? -0.652 -11.557 1.842 1.00 95.81 85 GLU A C 1
ATOM 676 O O . GLU A 1 85 ? -1.231 -12.566 1.442 1.00 95.81 85 GLU A O 1
ATOM 681 N N . LEU A 1 86 ? -0.966 -10.332 1.401 1.00 95.50 86 LEU A N 1
ATOM 682 C CA . LEU A 1 86 ? -2.163 -10.047 0.596 1.00 95.50 86 LEU A CA 1
ATOM 683 C C . LEU A 1 86 ? -1.875 -9.384 -0.754 1.00 95.50 86 LEU A C 1
ATOM 685 O O . LEU A 1 86 ? -2.663 -9.554 -1.688 1.00 95.50 86 LEU A O 1
ATOM 689 N N . ASP A 1 87 ? -0.789 -8.621 -0.874 1.00 97.12 87 ASP A N 1
ATOM 690 C CA . ASP A 1 87 ? -0.480 -7.905 -2.106 1.00 97.12 87 ASP A CA 1
ATOM 691 C C . ASP A 1 87 ? 0.217 -8.834 -3.108 1.00 97.12 87 ASP A C 1
ATOM 693 O O . ASP A 1 87 ? 1.135 -9.589 -2.787 1.00 97.12 87 ASP A O 1
ATOM 697 N N . THR A 1 88 ? -0.183 -8.728 -4.372 1.00 96.62 88 THR A N 1
ATOM 698 C CA . THR A 1 88 ? 0.520 -9.356 -5.495 1.00 96.62 88 THR A CA 1
ATOM 699 C C . THR A 1 88 ? 1.271 -8.287 -6.274 1.00 96.62 88 THR A C 1
ATOM 701 O O . THR A 1 88 ? 0.661 -7.350 -6.788 1.00 96.62 88 THR A O 1
ATOM 704 N N . VAL A 1 89 ? 2.595 -8.419 -6.391 1.00 95.44 89 VAL A N 1
ATOM 705 C CA . VAL A 1 89 ? 3.404 -7.497 -7.204 1.00 95.44 89 VAL A CA 1
ATOM 706 C C . VAL A 1 89 ? 3.206 -7.785 -8.688 1.00 95.44 89 VAL A C 1
ATOM 708 O O . VAL A 1 89 ? 3.386 -8.915 -9.140 1.00 95.44 89 VAL A O 1
ATOM 711 N N . VAL A 1 90 ? 2.925 -6.736 -9.459 1.00 95.69 90 VAL A N 1
ATOM 712 C CA . VAL A 1 90 ? 2.905 -6.769 -10.923 1.00 95.69 90 VAL A CA 1
ATOM 713 C C . VAL A 1 90 ? 3.961 -5.805 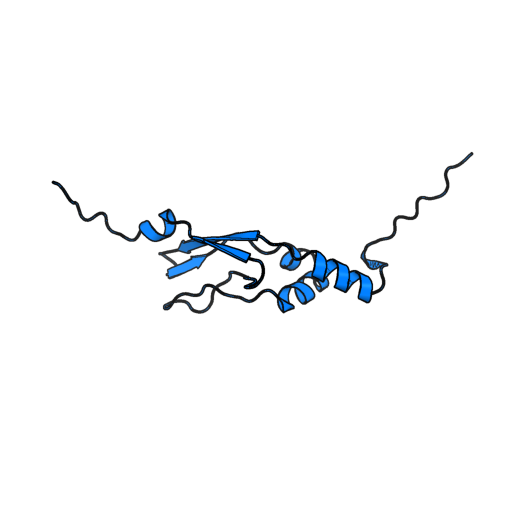-11.443 1.00 95.69 90 VAL A C 1
ATOM 715 O O . VAL A 1 90 ? 3.839 -4.592 -11.296 1.00 95.69 90 VAL A O 1
ATOM 718 N N . PHE A 1 91 ? 5.012 -6.331 -12.064 1.00 93.25 91 PHE A N 1
ATOM 719 C CA . PHE A 1 91 ? 6.029 -5.492 -12.688 1.00 93.25 91 PHE A CA 1
ATOM 720 C C . PHE A 1 91 ? 5.570 -5.036 -14.070 1.00 93.25 91 PHE A C 1
ATOM 722 O O . PHE A 1 91 ? 5.275 -5.851 -14.944 1.00 93.25 91 PHE A O 1
ATOM 729 N N . ASP A 1 92 ? 5.552 -3.725 -14.276 1.00 92.50 92 ASP A N 1
ATOM 730 C CA . ASP A 1 92 ? 5.305 -3.121 -15.579 1.00 92.50 92 ASP A CA 1
ATOM 731 C C . ASP A 1 92 ? 6.550 -3.277 -16.458 1.00 92.50 92 ASP A C 1
ATOM 733 O O . ASP A 1 92 ? 7.479 -2.466 -16.398 1.00 92.50 92 ASP A O 1
ATOM 737 N N . TRP A 1 93 ? 6.585 -4.355 -17.240 1.00 88.75 93 TRP A N 1
ATOM 738 C CA . TRP A 1 93 ? 7.755 -4.747 -18.024 1.00 88.75 93 TRP A CA 1
ATOM 739 C C . TRP A 1 93 ? 8.287 -3.638 -18.940 1.00 88.75 93 TRP A C 1
ATOM 741 O O . TRP A 1 93 ? 9.501 -3.512 -19.089 1.00 88.75 93 TRP A O 1
ATOM 751 N N . GLU A 1 94 ? 7.416 -2.803 -19.512 1.00 89.38 94 GLU A N 1
ATOM 752 C CA . GLU A 1 94 ? 7.831 -1.704 -20.393 1.00 89.38 94 GLU A CA 1
ATOM 753 C C . GLU A 1 94 ? 8.728 -0.717 -19.642 1.00 89.38 94 GLU A C 1
ATOM 755 O O . GLU A 1 94 ? 9.829 -0.393 -20.091 1.00 89.38 94 GLU A O 1
ATOM 760 N N . SER A 1 95 ? 8.335 -0.364 -18.417 1.00 89.00 95 SER A N 1
ATOM 761 C CA . SER A 1 95 ? 9.125 0.522 -17.559 1.00 89.00 95 SER A CA 1
ATOM 762 C C . SER A 1 95 ? 10.476 -0.061 -17.132 1.00 89.00 95 SER A C 1
ATOM 764 O O . SER A 1 95 ? 11.358 0.696 -16.749 1.00 89.00 95 SER A O 1
ATOM 766 N N . PHE A 1 96 ? 10.656 -1.384 -17.184 1.00 85.06 96 PHE A N 1
ATOM 767 C CA . PHE A 1 96 ? 11.935 -2.057 -16.911 1.00 85.06 96 PHE A CA 1
ATOM 768 C C . PHE A 1 96 ? 12.751 -2.329 -18.186 1.00 85.06 96 PHE A C 1
ATOM 770 O O . PHE A 1 96 ? 13.916 -2.738 -18.101 1.00 85.06 96 PHE A O 1
ATOM 777 N N . ARG A 1 97 ? 12.166 -2.101 -19.367 1.00 80.88 97 ARG A N 1
ATOM 778 C CA . ARG A 1 97 ? 12.821 -2.285 -20.663 1.00 80.88 97 ARG A CA 1
ATOM 779 C C . ARG A 1 97 ? 13.456 -1.003 -21.190 1.00 80.88 97 ARG A C 1
ATOM 781 O O . ARG A 1 97 ? 14.490 -1.110 -21.843 1.00 80.88 97 ARG A O 1
ATOM 788 N N . ASP A 1 98 ? 12.903 0.171 -20.888 1.00 66.19 98 ASP A N 1
ATOM 789 C CA . ASP A 1 98 ? 13.342 1.465 -21.449 1.00 66.19 98 ASP A CA 1
ATOM 790 C C . ASP A 1 98 ? 14.824 1.836 -21.184 1.00 66.19 98 ASP A C 1
ATOM 792 O O . ASP A 1 98 ? 15.336 2.781 -21.782 1.00 66.19 98 ASP A O 1
ATOM 796 N N . SER A 1 99 ? 15.567 1.088 -20.354 1.00 59.59 99 SER A N 1
ATOM 797 C CA . SER A 1 99 ? 17.034 1.215 -20.245 1.00 59.59 99 SER A CA 1
ATOM 798 C C . SER A 1 99 ? 17.862 0.292 -21.119 1.00 59.59 99 SER A C 1
ATOM 800 O O . SER A 1 99 ? 19.087 0.404 -21.080 1.00 59.59 99 SER A O 1
ATOM 802 N N . TY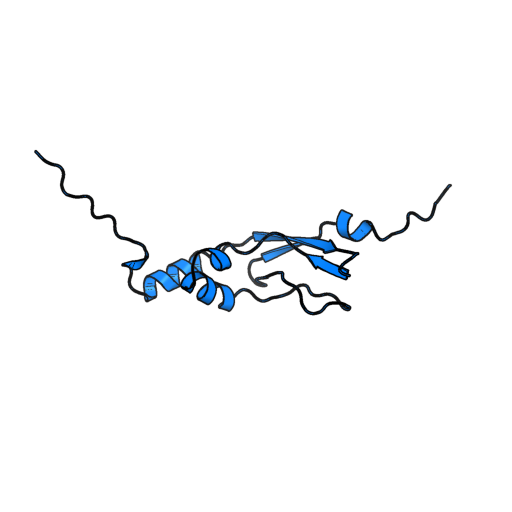R A 1 100 ? 17.273 -0.655 -21.845 1.00 56.81 100 TYR A N 1
ATOM 803 C CA . TYR A 1 100 ? 18.033 -1.349 -22.872 1.00 56.81 100 TYR A CA 1
ATOM 804 C C . TYR A 1 100 ? 18.171 -0.372 -24.034 1.00 56.81 100 TYR A C 1
ATOM 806 O O . TYR A 1 100 ? 17.180 -0.142 -24.729 1.00 56.81 100 TYR A O 1
ATOM 814 N N . PRO A 1 101 ? 19.360 0.222 -24.279 1.00 54.91 101 PRO A N 1
ATOM 815 C CA . PRO A 1 101 ? 19.566 0.847 -25.564 1.00 54.91 101 PRO A CA 1
ATOM 816 C C . PRO A 1 101 ? 19.307 -0.264 -26.570 1.00 54.91 101 PRO A C 1
ATOM 818 O O . PRO A 1 101 ? 19.933 -1.327 -26.495 1.00 54.91 101 PRO A O 1
ATOM 821 N N . SER A 1 102 ? 18.351 -0.043 -27.463 1.00 55.69 102 SER A N 1
ATOM 822 C CA . SER A 1 102 ? 18.192 -0.822 -28.678 1.00 55.69 102 SER A CA 1
ATOM 823 C C . SER A 1 102 ? 19.509 -0.706 -29.442 1.00 55.69 102 SER A C 1
ATOM 825 O O . SER A 1 102 ? 19.665 0.134 -30.321 1.00 55.69 102 SER A O 1
ATOM 827 N N . ARG A 1 103 ? 20.519 -1.490 -29.052 1.00 49.47 103 ARG A N 1
ATOM 828 C CA . ARG A 1 103 ? 21.705 -1.723 -29.856 1.00 49.47 103 ARG A CA 1
ATOM 829 C C . ARG A 1 103 ? 21.173 -2.448 -31.071 1.00 49.47 103 ARG A C 1
ATOM 831 O O . ARG A 1 103 ? 20.905 -3.639 -31.001 1.00 49.47 103 ARG A O 1
ATOM 838 N N . HIS A 1 104 ? 20.929 -1.662 -32.110 1.00 53.25 104 HIS A N 1
ATOM 839 C CA . HIS A 1 104 ? 20.874 -2.029 -33.510 1.00 53.25 104 HIS A CA 1
ATOM 840 C C . HIS A 1 104 ? 21.368 -3.463 -33.766 1.00 53.25 104 HIS A C 1
ATOM 842 O O . HIS A 1 104 ? 22.542 -3.680 -34.048 1.00 53.25 104 HIS A O 1
ATOM 848 N N . MET A 1 105 ? 20.470 -4.443 -33.670 1.00 52.09 105 MET A N 1
ATOM 849 C CA . MET A 1 105 ? 20.619 -5.693 -34.401 1.00 52.09 105 MET A CA 1
ATOM 850 C C . MET A 1 105 ? 19.974 -5.444 -35.758 1.00 52.09 105 MET A C 1
ATOM 852 O O . MET A 1 105 ? 18.796 -5.716 -35.968 1.00 52.09 105 MET A O 1
ATOM 856 N N . HIS A 1 106 ? 20.747 -4.820 -36.645 1.00 44.62 106 HIS A N 1
ATOM 857 C CA . HIS A 1 106 ? 20.505 -4.955 -38.072 1.00 44.62 106 HIS A CA 1
ATOM 858 C C . HIS A 1 106 ? 21.004 -6.353 -38.447 1.00 44.62 106 HIS A C 1
ATOM 860 O O . HIS A 1 106 ? 22.207 -6.607 -38.379 1.00 44.62 106 HIS A O 1
ATOM 866 N N . TYR A 1 107 ? 20.062 -7.257 -38.714 1.00 48.72 107 TYR A N 1
ATOM 867 C CA . TYR A 1 107 ? 20.321 -8.497 -39.441 1.00 48.72 107 TYR A CA 1
ATOM 868 C C . TYR A 1 107 ? 20.400 -8.200 -40.936 1.00 48.72 107 TYR A C 1
ATOM 870 O O . TYR A 1 107 ? 19.648 -7.301 -41.384 1.00 48.72 107 TYR A O 1
#

Foldseek 3Di:
DDDDDPDDDDLVNDDPVVNLVVLLVLDAADEFEWAQDPVVRWIDGPDDPVLCVPDPSSVVSVVVFWDQDRTDPVGNRHPDTDGPVGYHYDYPVVRVCVPPPPPDPPD

Radius of gyration: 21.21 Å; chains: 1; bounding box: 70×23×60 Å

InterPro domains:
  IPR045518 2EXR domain [PF20150] (9-89)